Protein AF-A0A542GE52-F1 (afdb_monomer)

pLDDT: mean 72.13, std 15.24, range [39.03, 94.31]

Mean predicted aligned error: 21.31 Å

Radius of gyration: 34.31 Å; Cα contacts (8 Å, |Δi|>4): 27; chains: 1; bounding box: 95×57×82 Å

Sequence (144 aa):
MAAKRRRSASKGGGTLGCAPFFALIVIALIIQYWWVLLIAAGVIALTVALVHTAKAPPRPARVPPPKPQPAMAPPRQVLGGDDLAAHMRAAKQAGRVRDMQEWDYEWIRLAYPGKSVREVNDIANAHFARGRSIGINYGDPSAP

Structure (mmCIF, N/CA/C/O backbone):
data_AF-A0A542GE52-F1
#
_entry.id   AF-A0A542GE52-F1
#
loop_
_atom_site.group_PDB
_atom_site.id
_atom_site.type_symbol
_atom_site.label_atom_id
_atom_site.label_alt_id
_atom_site.label_comp_id
_atom_site.label_asym_id
_atom_site.label_entity_id
_atom_site.label_seq_id
_atom_site.pdbx_PDB_ins_code
_atom_site.Cartn_x
_atom_site.Cartn_y
_atom_site.Cartn_z
_atom_site.occupancy
_atom_site.B_iso_or_equiv
_atom_site.auth_seq_id
_atom_site.auth_comp_id
_atom_site.auth_asym_id
_atom_site.auth_atom_id
_atom_site.pdbx_PDB_model_num
ATOM 1 N N . MET A 1 1 ? -62.718 35.951 47.655 1.00 39.22 1 MET A N 1
ATOM 2 C CA . MET A 1 1 ? -62.176 34.971 46.685 1.00 39.22 1 MET A CA 1
ATOM 3 C C . MET A 1 1 ? -60.845 35.477 46.141 1.00 39.22 1 MET A C 1
ATOM 5 O O . MET A 1 1 ? -60.661 36.683 46.101 1.00 39.22 1 MET A O 1
ATOM 9 N N . ALA A 1 2 ? -59.981 34.545 45.722 1.00 49.16 2 ALA A N 1
ATOM 10 C CA . ALA A 1 2 ? -58.685 34.721 45.048 1.00 49.16 2 ALA A CA 1
ATOM 11 C C . ALA A 1 2 ? -57.467 35.089 45.924 1.00 49.16 2 ALA A C 1
ATOM 13 O O . ALA A 1 2 ? -57.024 36.229 46.008 1.00 49.16 2 ALA A O 1
ATOM 14 N N . ALA A 1 3 ? -56.863 34.047 46.502 1.00 47.91 3 ALA A N 1
ATOM 15 C CA . ALA A 1 3 ? -55.454 34.025 46.878 1.00 47.91 3 ALA A CA 1
ATOM 16 C C . ALA A 1 3 ? -54.599 33.596 45.670 1.00 47.91 3 ALA A C 1
ATOM 18 O O . ALA A 1 3 ? -54.941 32.599 45.039 1.00 47.91 3 ALA A O 1
ATOM 19 N N . LYS A 1 4 ? -53.484 34.289 45.384 1.00 45.59 4 LYS A N 1
ATOM 20 C CA . LYS A 1 4 ? -52.240 33.774 44.745 1.00 45.59 4 LYS A CA 1
ATOM 21 C C . LYS A 1 4 ? -51.375 34.953 44.282 1.00 45.59 4 LYS A C 1
ATOM 23 O O . LYS A 1 4 ? -51.893 35.889 43.705 1.00 45.59 4 LYS A O 1
ATOM 28 N N . ARG A 1 5 ? -50.049 34.961 44.383 1.00 47.59 5 ARG A N 1
ATOM 29 C CA . ARG A 1 5 ? -49.053 34.149 45.096 1.00 47.59 5 ARG A CA 1
ATOM 30 C C . ARG A 1 5 ?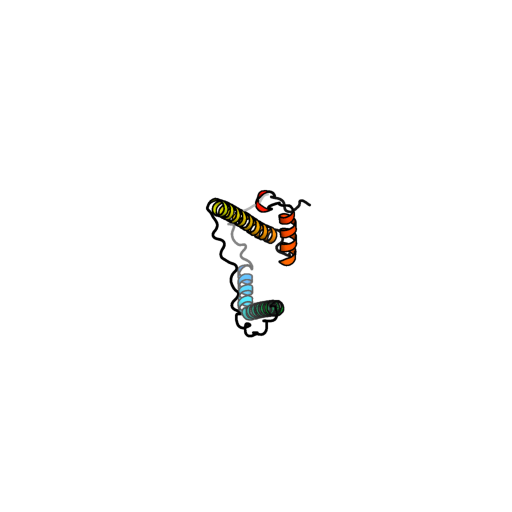 -47.775 34.997 45.054 1.00 47.59 5 ARG A C 1
ATOM 32 O O . ARG A 1 5 ? -47.473 35.596 44.026 1.00 47.59 5 ARG A O 1
ATOM 39 N N . ARG A 1 6 ? -47.025 35.044 46.153 1.00 49.00 6 ARG A N 1
ATOM 40 C CA . ARG A 1 6 ? -45.694 35.666 46.201 1.00 49.00 6 ARG A CA 1
ATOM 41 C C . ARG A 1 6 ? -44.691 34.895 45.327 1.00 49.00 6 ARG A C 1
ATOM 43 O O . ARG A 1 6 ? -44.765 33.673 45.259 1.00 49.00 6 ARG A O 1
ATOM 50 N N . ARG A 1 7 ? -43.762 35.674 44.752 1.00 49.34 7 ARG A N 1
ATOM 51 C CA . ARG A 1 7 ? -42.317 35.451 44.512 1.00 49.34 7 ARG A CA 1
ATOM 52 C C . ARG A 1 7 ? -41.840 34.007 44.300 1.00 49.34 7 ARG A C 1
ATOM 54 O O . ARG A 1 7 ? -41.956 33.194 45.203 1.00 49.34 7 ARG A O 1
ATOM 61 N N . SER A 1 8 ? -41.060 33.794 43.244 1.00 39.03 8 SER A N 1
ATOM 62 C CA . SER A 1 8 ? -39.588 33.781 43.351 1.00 39.03 8 SER A CA 1
ATOM 63 C C . SER A 1 8 ? -38.969 33.365 42.021 1.00 39.03 8 SER A C 1
ATOM 65 O O . SER A 1 8 ? -39.394 32.383 41.419 1.00 39.03 8 SER A O 1
ATOM 67 N N . ALA A 1 9 ? -37.943 34.098 41.600 1.00 52.22 9 ALA A N 1
ATOM 68 C CA . ALA A 1 9 ? -37.060 33.722 40.511 1.00 52.22 9 ALA A CA 1
ATOM 69 C C . ALA A 1 9 ? -36.472 32.320 40.742 1.00 52.22 9 ALA A C 1
ATOM 71 O O . ALA A 1 9 ? -35.794 32.097 41.743 1.00 52.22 9 ALA A O 1
ATOM 72 N N . SER A 1 10 ? -36.683 31.399 39.804 1.00 43.38 10 SER A N 1
ATOM 73 C CA . SER A 1 10 ? -35.835 30.218 39.661 1.00 43.38 10 SER A CA 1
ATOM 74 C C . SER A 1 10 ? -34.820 30.509 38.563 1.00 43.38 10 SER A C 1
ATOM 76 O O . SER A 1 10 ? -35.096 30.393 37.370 1.00 43.38 10 SER A O 1
ATOM 78 N N . LYS A 1 11 ? -33.647 30.952 39.011 1.00 42.78 11 LYS A N 1
ATOM 79 C CA . LYS A 1 11 ? -32.395 30.955 38.261 1.00 42.78 11 LYS A CA 1
ATOM 80 C C . LYS A 1 11 ? -32.203 29.554 37.670 1.00 42.78 11 LYS A C 1
ATOM 82 O O . LYS A 1 11 ? -32.203 28.577 38.415 1.00 42.78 11 LYS A O 1
ATOM 87 N N . GLY A 1 12 ? -32.065 29.465 36.350 1.00 47.25 12 GLY A N 1
ATOM 88 C CA . GLY A 1 12 ? -31.586 28.254 35.696 1.00 47.25 12 GLY A CA 1
ATOM 89 C C . GLY A 1 12 ? -30.208 27.893 36.247 1.00 47.25 12 GLY A C 1
ATOM 90 O O . GLY A 1 12 ? -29.312 28.735 36.296 1.00 47.25 12 GLY A O 1
ATOM 91 N N . GLY A 1 13 ? -30.066 26.659 36.710 1.00 50.16 13 GLY A N 1
ATOM 92 C CA . GLY A 1 13 ? -28.816 26.138 37.240 1.00 50.16 13 GLY A CA 1
ATOM 93 C C . GLY A 1 13 ? -29.056 24.867 38.038 1.00 50.16 13 GLY A C 1
ATOM 94 O O . GLY A 1 13 ? -29.633 24.922 39.118 1.00 50.16 13 GLY A O 1
ATOM 95 N N . GLY A 1 14 ? -28.581 23.737 37.509 1.00 43.72 14 GLY A N 1
ATOM 96 C CA . GLY A 1 14 ? -28.355 22.539 38.315 1.00 43.72 14 GLY A CA 1
ATOM 97 C C . GLY A 1 14 ? -29.027 21.258 37.834 1.00 43.72 14 GLY A C 1
ATOM 98 O O . GLY A 1 14 ? -29.738 20.627 38.604 1.00 43.72 14 GLY A O 1
ATOM 99 N N . THR A 1 15 ? -28.709 20.777 36.630 1.00 49.19 15 THR A N 1
ATOM 100 C CA . THR A 1 15 ? -28.628 19.321 36.403 1.00 49.19 15 THR A CA 1
ATOM 101 C C . THR A 1 15 ? -27.248 18.838 36.871 1.00 49.19 15 THR A C 1
ATOM 103 O O . THR A 1 15 ? -26.407 18.424 36.080 1.00 49.19 15 THR A O 1
ATOM 106 N N . LEU A 1 16 ? -26.975 18.979 38.170 1.00 52.03 16 LEU A N 1
ATOM 107 C CA . LEU A 1 16 ? -25.781 18.464 38.846 1.00 52.03 16 LEU A CA 1
ATOM 108 C C . LEU A 1 16 ? -26.211 17.233 39.644 1.00 52.03 16 LEU A C 1
ATOM 110 O O . LEU A 1 16 ? -26.439 17.287 40.846 1.00 52.03 16 LEU A O 1
ATOM 114 N N . GLY A 1 17 ? -26.385 16.121 38.939 1.00 57.38 17 GLY A N 1
ATOM 115 C CA . GLY A 1 17 ? -26.712 14.836 39.541 1.00 57.38 17 GLY A CA 1
ATOM 116 C C . GLY A 1 17 ? -26.095 13.718 38.716 1.00 57.38 17 GLY A C 1
ATOM 117 O O . GLY A 1 17 ? -26.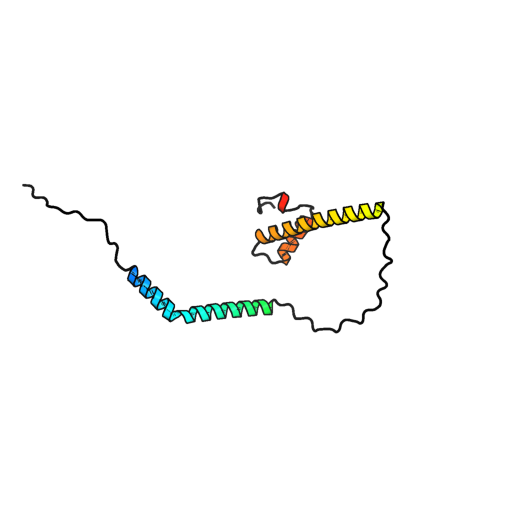476 13.511 37.573 1.00 57.38 17 GLY A O 1
ATOM 118 N N . CYS A 1 18 ? -25.135 13.011 39.303 1.00 57.75 18 CYS A N 1
ATOM 119 C CA . CYS A 1 18 ? -24.483 11.787 38.814 1.00 57.75 18 CYS A CA 1
ATOM 120 C C . CYS A 1 18 ? -23.353 11.889 37.771 1.00 57.75 18 CYS A C 1
ATOM 122 O O . CYS A 1 18 ? -22.454 11.057 37.836 1.00 57.75 18 CYS A O 1
ATOM 124 N N . ALA A 1 19 ? -23.292 12.889 36.886 1.00 60.81 19 ALA A N 1
ATOM 125 C CA . ALA A 1 19 ? -22.181 13.008 35.920 1.00 60.81 19 ALA A CA 1
ATOM 126 C C . ALA A 1 19 ? -20.755 12.974 36.540 1.00 60.81 19 ALA A C 1
ATOM 128 O O . ALA A 1 19 ? -19.919 12.213 36.046 1.00 60.81 19 ALA A O 1
ATOM 129 N N . PRO A 1 20 ? -20.450 13.704 37.638 1.00 73.50 20 PRO A N 1
ATOM 130 C CA . PRO A 1 20 ? -19.115 13.643 38.242 1.00 73.50 20 PRO A CA 1
ATOM 131 C C . PRO A 1 20 ? -18.824 12.295 38.921 1.00 73.50 20 PRO A C 1
ATOM 133 O O . PRO A 1 20 ? -17.686 11.841 38.914 1.00 73.50 20 PRO A O 1
ATOM 136 N N . PHE A 1 21 ? -19.841 11.612 39.453 1.00 74.19 21 PHE A N 1
ATOM 137 C CA . PHE A 1 21 ? -19.668 10.296 40.073 1.00 74.19 21 PHE A CA 1
ATOM 138 C C . PHE A 1 21 ? -19.395 9.206 39.034 1.00 74.19 21 PHE A C 1
ATOM 140 O O . PHE A 1 21 ? -18.508 8.383 39.240 1.00 74.19 21 PHE A O 1
ATOM 147 N N . PHE A 1 22 ? -20.080 9.235 37.888 1.00 78.62 22 PHE A N 1
ATOM 148 C CA . PHE A 1 22 ? -19.778 8.327 36.780 1.00 78.62 22 PHE A CA 1
ATOM 149 C C . PHE A 1 22 ? -18.367 8.541 36.236 1.00 78.62 22 PHE A C 1
ATOM 151 O O . PHE A 1 22 ? -17.667 7.566 35.984 1.00 78.62 22 PHE A O 1
ATOM 158 N N . ALA A 1 23 ? -17.916 9.794 36.124 1.00 80.06 23 ALA A N 1
ATOM 159 C CA . ALA A 1 23 ? -16.544 10.085 35.725 1.00 80.06 23 ALA A CA 1
ATOM 160 C C . ALA A 1 23 ? -15.526 9.473 36.704 1.00 80.06 23 ALA A C 1
ATOM 162 O O . ALA A 1 23 ? -14.580 8.824 36.268 1.00 80.06 23 ALA A O 1
ATOM 163 N N . LEU A 1 24 ? -15.748 9.596 38.018 1.00 83.69 24 LEU A N 1
ATOM 164 C CA . LEU A 1 24 ? -14.876 8.983 39.028 1.00 83.69 24 LEU A CA 1
ATOM 165 C C . LEU A 1 24 ? -14.890 7.451 38.971 1.00 83.69 24 LEU A C 1
ATOM 167 O O . LEU A 1 24 ? -13.834 6.834 39.085 1.00 83.69 24 LEU A O 1
ATOM 171 N N . ILE A 1 25 ? -16.054 6.836 38.745 1.00 84.56 25 ILE A N 1
ATOM 172 C CA . ILE A 1 25 ? -16.176 5.381 38.572 1.00 84.56 25 ILE A CA 1
ATOM 173 C C . ILE A 1 25 ? -15.397 4.926 37.335 1.00 84.56 25 ILE A C 1
ATOM 175 O O . ILE A 1 25 ? -14.628 3.974 37.415 1.00 84.56 25 ILE A O 1
ATOM 179 N N . VAL A 1 26 ? -15.539 5.620 36.205 1.00 83.88 26 VAL A N 1
ATOM 180 C CA . VAL A 1 26 ? -14.805 5.304 34.971 1.00 83.88 26 VAL A CA 1
ATOM 181 C C . VAL A 1 26 ? -13.297 5.455 35.175 1.00 83.88 26 VAL A C 1
ATOM 183 O O . VAL A 1 26 ? -12.545 4.571 34.779 1.00 83.88 26 VAL A O 1
ATOM 186 N N . ILE A 1 27 ? -12.843 6.516 35.845 1.00 85.62 27 ILE A N 1
ATOM 187 C CA . ILE A 1 27 ? -11.420 6.720 36.156 1.00 85.62 27 ILE A CA 1
ATOM 188 C C . ILE A 1 27 ? -10.894 5.603 37.067 1.00 85.62 27 ILE A C 1
ATOM 190 O O . ILE A 1 27 ? -9.833 5.044 36.795 1.00 85.62 27 ILE A O 1
ATOM 194 N N . ALA A 1 28 ? -11.643 5.229 38.108 1.00 83.44 28 ALA A N 1
ATOM 195 C CA . ALA A 1 28 ? -11.275 4.132 38.999 1.00 83.44 28 ALA A CA 1
ATOM 196 C C . ALA A 1 28 ? -11.199 2.791 38.252 1.00 83.44 28 ALA A C 1
ATOM 198 O O . ALA A 1 28 ? -10.252 2.034 38.447 1.00 83.44 28 ALA A O 1
ATOM 199 N N . LEU A 1 29 ? -12.144 2.521 37.345 1.00 84.88 29 LEU A N 1
ATOM 200 C CA . LEU A 1 29 ? -12.112 1.342 36.479 1.00 84.88 29 LEU A CA 1
ATOM 201 C C . LEU A 1 29 ? -10.893 1.361 35.552 1.00 84.88 29 LEU A C 1
ATOM 203 O O . LEU A 1 29 ? -10.230 0.342 35.411 1.00 84.88 29 LEU A O 1
ATOM 207 N N . ILE A 1 30 ? -10.546 2.503 34.959 1.00 85.25 30 ILE A N 1
ATOM 208 C CA . ILE A 1 30 ? -9.356 2.614 34.104 1.00 85.25 30 ILE A CA 1
ATOM 209 C C . ILE A 1 30 ? -8.088 2.321 34.910 1.00 85.25 30 ILE A C 1
ATOM 211 O O . ILE A 1 30 ? -7.259 1.541 34.456 1.00 85.25 30 ILE A O 1
ATOM 215 N N . ILE A 1 31 ? -7.953 2.870 36.120 1.00 85.19 31 ILE A N 1
ATOM 216 C CA . ILE A 1 31 ? -6.802 2.596 36.996 1.00 85.19 31 ILE A CA 1
ATOM 217 C C . ILE A 1 31 ? -6.776 1.128 37.437 1.00 85.19 31 ILE A C 1
ATOM 219 O O . ILE A 1 31 ? -5.703 0.546 37.536 1.00 85.19 31 ILE A O 1
ATOM 223 N N . GLN A 1 32 ? -7.929 0.501 37.673 1.00 83.19 32 GLN A N 1
ATOM 224 C CA . GLN A 1 32 ? -8.001 -0.904 38.081 1.00 83.19 32 GLN A CA 1
ATOM 225 C C . GLN A 1 32 ? -7.725 -1.870 36.918 1.00 83.19 32 GLN A C 1
ATOM 227 O O . GLN A 1 32 ? -7.127 -2.925 37.119 1.00 83.19 32 GLN A O 1
ATOM 232 N N . TYR A 1 33 ? -8.150 -1.520 35.704 1.00 87.56 33 TYR A N 1
ATOM 233 C CA . TYR A 1 33 ? -8.123 -2.385 34.522 1.00 87.56 33 TYR A CA 1
ATOM 234 C C . TYR A 1 33 ? -7.108 -1.947 33.457 1.00 87.56 33 TYR A C 1
ATOM 236 O O . TYR A 1 33 ? -7.089 -2.507 32.364 1.00 87.56 33 TYR A O 1
ATOM 244 N N . TRP A 1 34 ? -6.211 -1.003 33.753 1.00 88.06 34 TRP A N 1
ATOM 245 C CA . TRP A 1 34 ? -5.159 -0.581 32.816 1.00 88.06 34 TRP A CA 1
ATOM 246 C C . TRP A 1 34 ? -4.288 -1.756 32.343 1.00 88.06 34 TRP A C 1
ATOM 248 O O . TRP A 1 34 ? -3.905 -1.826 31.177 1.00 88.06 34 TRP A O 1
ATOM 258 N N . TRP A 1 35 ? -4.036 -2.728 33.222 1.00 90.50 35 TRP A N 1
ATOM 259 C CA . TRP A 1 35 ? -3.309 -3.952 32.892 1.00 90.50 35 TRP A CA 1
ATOM 260 C C . TRP A 1 35 ? -4.055 -4.807 31.854 1.00 90.50 35 TRP A C 1
ATOM 262 O O . TRP A 1 35 ? -3.412 -5.444 31.024 1.00 90.50 35 TRP A O 1
ATOM 272 N N . VAL A 1 36 ? -5.395 -4.774 31.828 1.00 89.19 36 VAL A N 1
ATOM 273 C CA . VAL A 1 36 ? -6.207 -5.441 30.794 1.00 89.19 36 VAL A CA 1
ATOM 274 C C . VAL A 1 36 ? -5.966 -4.795 29.436 1.00 89.19 36 VAL A C 1
ATOM 276 O O . VAL A 1 36 ? -5.840 -5.509 28.446 1.00 89.19 36 VAL A O 1
ATOM 279 N N . LEU A 1 37 ? -5.831 -3.465 29.379 1.00 86.62 37 LEU A N 1
ATOM 280 C CA . LEU A 1 37 ? -5.471 -2.769 28.140 1.00 86.62 37 LEU A CA 1
ATOM 281 C C . LEU A 1 37 ? -4.077 -3.183 27.654 1.00 86.62 37 LEU A C 1
ATOM 283 O O . LEU A 1 37 ? -3.895 -3.397 26.457 1.00 86.62 37 LEU A O 1
ATOM 287 N N . LEU A 1 38 ? -3.115 -3.361 28.566 1.00 92.06 38 LEU A N 1
ATOM 288 C CA . LEU A 1 38 ? -1.780 -3.854 28.213 1.00 92.06 38 LEU A CA 1
ATOM 289 C C . LEU A 1 38 ? -1.805 -5.294 27.696 1.00 92.06 38 LEU A C 1
ATOM 291 O O . LEU A 1 38 ? -1.154 -5.586 26.696 1.00 92.06 38 LEU A O 1
ATOM 295 N N . ILE A 1 39 ? -2.571 -6.187 28.330 1.00 91.38 39 ILE A N 1
ATOM 296 C CA . ILE A 1 39 ? -2.724 -7.566 27.851 1.00 91.38 39 ILE A CA 1
ATOM 297 C C . ILE A 1 39 ? -3.411 -7.580 26.491 1.00 91.38 39 ILE A C 1
ATOM 299 O O . ILE A 1 39 ? -2.929 -8.250 25.584 1.00 91.38 39 ILE A O 1
ATOM 303 N N . ALA A 1 40 ? -4.495 -6.823 26.317 1.00 91.75 40 ALA A N 1
ATOM 304 C CA . ALA A 1 40 ? -5.192 -6.726 25.041 1.00 91.75 40 ALA A CA 1
ATOM 305 C C . ALA A 1 40 ? -4.249 -6.228 23.936 1.00 91.75 40 ALA A C 1
ATOM 307 O O . ALA A 1 40 ? -4.151 -6.858 22.884 1.00 91.75 40 ALA A O 1
ATOM 308 N N . ALA A 1 41 ? -3.486 -5.162 24.194 1.00 91.75 41 ALA A N 1
ATOM 309 C CA . ALA A 1 41 ? -2.479 -4.657 23.264 1.00 91.75 41 ALA A CA 1
ATOM 310 C C . ALA A 1 41 ? -1.380 -5.695 22.974 1.00 91.75 41 ALA A C 1
ATOM 312 O O . ALA A 1 41 ? -0.996 -5.875 21.819 1.00 91.75 41 ALA A O 1
ATOM 313 N N . GLY A 1 42 ? -0.911 -6.420 23.993 1.00 93.31 42 GLY A N 1
ATOM 314 C CA . GLY A 1 42 ? 0.079 -7.489 23.853 1.00 93.31 42 GLY A CA 1
ATOM 315 C C . GLY A 1 42 ? -0.422 -8.660 23.008 1.00 93.31 42 GLY A C 1
ATOM 316 O O . GLY A 1 42 ? 0.286 -9.118 22.114 1.00 93.31 42 GLY A O 1
ATOM 317 N N . VAL A 1 43 ? -1.660 -9.108 23.226 1.00 94.31 43 VAL A N 1
ATOM 318 C CA . VAL A 1 43 ? -2.301 -10.165 22.429 1.00 94.31 43 VAL A CA 1
ATOM 319 C C . VAL A 1 43 ? -2.480 -9.713 20.982 1.00 94.31 43 VAL A C 1
ATOM 321 O O . VAL A 1 43 ? -2.184 -10.482 20.067 1.00 94.31 43 VAL A O 1
ATOM 324 N N . ILE A 1 44 ? -2.898 -8.464 20.753 1.00 92.56 44 ILE A N 1
ATOM 325 C CA . ILE A 1 44 ? -3.004 -7.894 19.403 1.00 92.56 44 ILE A CA 1
ATOM 326 C C . ILE A 1 44 ? -1.629 -7.882 18.728 1.00 92.56 44 ILE A C 1
ATOM 328 O O . ILE A 1 44 ? -1.494 -8.397 17.620 1.00 92.56 44 ILE A O 1
ATOM 332 N N . ALA A 1 45 ? -0.595 -7.365 19.398 1.00 91.56 45 ALA A N 1
ATOM 333 C CA . ALA A 1 45 ? 0.765 -7.322 18.864 1.00 91.56 45 ALA A CA 1
ATOM 334 C C . ALA A 1 45 ? 1.310 -8.724 18.553 1.00 91.56 45 ALA A C 1
ATOM 336 O O . ALA A 1 45 ? 1.879 -8.939 17.484 1.00 91.56 45 ALA A O 1
ATOM 337 N N . LEU A 1 46 ? 1.084 -9.695 19.444 1.00 93.25 46 LEU A N 1
ATOM 338 C CA . LEU A 1 46 ? 1.470 -11.091 19.244 1.00 93.25 46 LEU A CA 1
ATOM 339 C C . LEU A 1 46 ? 0.751 -11.703 18.038 1.00 93.25 46 LEU A C 1
ATOM 341 O O . LEU A 1 46 ? 1.381 -12.364 17.217 1.00 93.25 46 LEU A O 1
ATOM 345 N N . THR A 1 47 ? -0.551 -11.452 17.903 1.00 89.62 47 THR A N 1
ATOM 346 C CA . THR A 1 47 ? -1.357 -11.950 16.782 1.00 89.62 47 THR A CA 1
ATOM 347 C C . THR A 1 47 ? -0.876 -11.353 15.462 1.00 89.62 47 THR A C 1
ATOM 349 O O . THR A 1 47 ? -0.685 -12.080 14.490 1.00 89.62 47 THR A O 1
ATOM 352 N N . VAL A 1 48 ? -0.609 -10.045 15.428 1.00 87.62 48 VAL A N 1
ATOM 353 C CA . VAL A 1 48 ? -0.049 -9.365 14.252 1.00 87.62 48 VAL A CA 1
ATOM 354 C C . VAL A 1 48 ? 1.323 -9.934 13.904 1.00 87.62 48 VAL A C 1
ATOM 356 O O . VAL A 1 48 ? 1.561 -10.250 12.741 1.00 87.62 48 VAL A O 1
ATOM 359 N N . ALA A 1 49 ? 2.204 -10.126 14.889 1.00 85.38 49 ALA A N 1
ATOM 360 C CA . ALA A 1 49 ? 3.516 -10.725 14.674 1.00 85.38 49 ALA A CA 1
ATOM 361 C C . ALA A 1 49 ? 3.399 -12.148 14.113 1.00 85.38 49 ALA A C 1
ATOM 363 O O . ALA A 1 49 ? 4.084 -12.468 13.148 1.00 85.38 49 ALA A O 1
ATOM 364 N N . LEU A 1 50 ? 2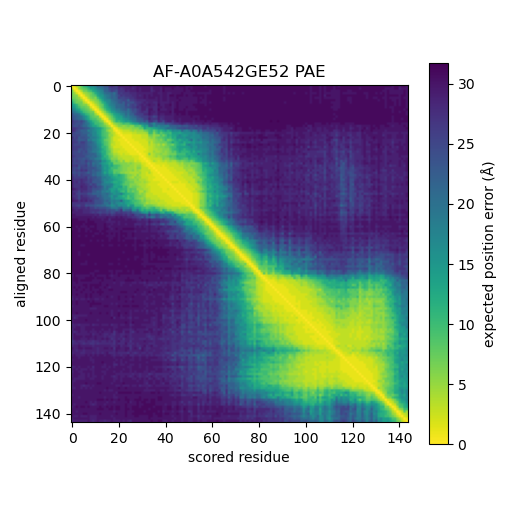.497 -12.972 14.653 1.00 86.75 50 LEU A N 1
ATOM 365 C CA . LEU A 1 50 ? 2.256 -14.338 14.185 1.00 86.75 50 LEU A CA 1
ATOM 366 C C . LEU A 1 50 ? 1.714 -14.367 12.749 1.00 86.75 50 LEU A C 1
ATOM 368 O O . LEU A 1 50 ? 2.161 -15.158 11.925 1.00 86.75 50 LEU A O 1
ATOM 372 N N . VAL A 1 51 ? 0.772 -13.483 12.416 1.00 82.00 51 VAL A N 1
ATOM 373 C CA . VAL A 1 51 ? 0.254 -13.353 11.047 1.00 82.00 51 VAL A CA 1
ATOM 374 C C . VAL A 1 51 ? 1.354 -12.873 10.102 1.00 82.00 51 VAL A C 1
ATOM 376 O O . VAL A 1 51 ? 1.451 -13.356 8.975 1.00 82.00 51 VAL A O 1
ATOM 379 N N . HIS A 1 52 ? 2.204 -11.949 10.547 1.00 71.38 52 HIS A N 1
ATOM 380 C CA . HIS A 1 52 ? 3.293 -11.416 9.738 1.00 71.38 52 HIS A CA 1
ATOM 381 C C . HIS A 1 52 ? 4.429 -12.430 9.540 1.00 71.38 52 HIS A C 1
ATOM 383 O O . HIS A 1 52 ? 5.043 -12.443 8.474 1.00 71.38 52 HIS A O 1
ATOM 389 N N . THR A 1 53 ? 4.703 -13.297 10.518 1.00 68.75 53 THR A N 1
ATOM 390 C CA . THR A 1 53 ? 5.666 -14.400 10.376 1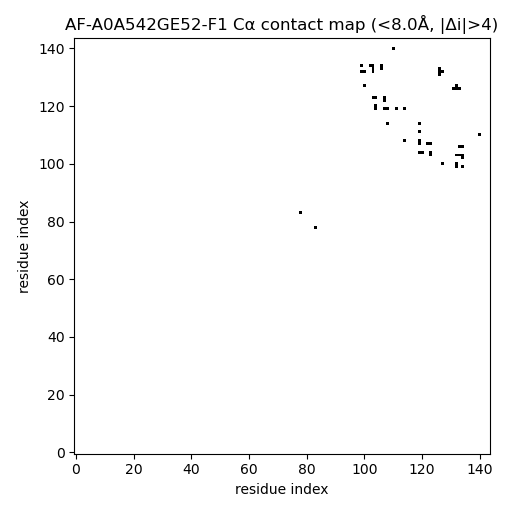.00 68.75 53 THR A CA 1
ATOM 391 C C . THR A 1 53 ? 5.092 -15.545 9.552 1.00 68.75 53 THR A C 1
ATOM 393 O O . THR A 1 53 ? 5.807 -16.091 8.721 1.00 68.75 53 THR A O 1
ATOM 396 N N . ALA A 1 54 ? 3.803 -15.860 9.691 1.00 67.81 54 ALA A N 1
ATOM 397 C CA . ALA A 1 54 ? 3.130 -16.863 8.865 1.00 67.81 54 ALA A CA 1
ATOM 398 C C . ALA A 1 54 ? 2.994 -16.427 7.395 1.00 67.81 54 ALA A C 1
ATOM 400 O O . ALA A 1 54 ? 3.049 -17.261 6.495 1.00 67.81 54 ALA A O 1
ATOM 401 N N . LYS A 1 55 ? 2.840 -15.121 7.133 1.00 56.44 55 LYS A N 1
ATOM 402 C CA . LYS A 1 55 ? 2.858 -14.543 5.777 1.00 56.44 55 LYS A CA 1
ATOM 403 C C . LYS A 1 55 ? 4.264 -14.236 5.260 1.00 56.44 55 LYS A C 1
ATOM 405 O O . LYS A 1 55 ? 4.397 -13.872 4.092 1.00 56.44 55 LYS A O 1
ATOM 410 N N . ALA A 1 56 ? 5.301 -14.355 6.091 1.00 48.59 56 ALA A N 1
ATOM 411 C CA . ALA A 1 56 ? 6.665 -14.197 5.619 1.00 48.59 56 ALA A CA 1
ATOM 412 C C . ALA A 1 56 ? 7.013 -15.425 4.758 1.00 48.59 56 ALA A C 1
ATOM 414 O O . ALA A 1 56 ? 6.965 -16.548 5.265 1.00 48.59 56 ALA A O 1
ATOM 415 N N . PRO A 1 57 ? 7.347 -15.254 3.464 1.00 55.62 57 PRO A N 1
ATOM 416 C CA . PRO A 1 57 ? 7.805 -16.370 2.651 1.00 55.62 57 PRO A CA 1
ATOM 417 C C . PRO A 1 57 ? 9.022 -17.012 3.334 1.00 55.62 57 PRO A C 1
ATOM 419 O O . PRO A 1 57 ? 9.831 -16.284 3.926 1.00 55.62 57 PRO A O 1
ATOM 422 N N . PRO A 1 58 ? 9.157 -18.352 3.294 1.00 57.75 58 PRO A N 1
ATOM 423 C CA . PRO A 1 58 ? 10.272 -19.047 3.920 1.00 57.75 58 PRO A CA 1
ATOM 424 C C . PRO A 1 58 ? 11.564 -18.379 3.461 1.00 57.75 58 PRO A C 1
ATOM 426 O O . PRO A 1 58 ? 11.812 -18.282 2.258 1.00 57.75 58 PRO A O 1
ATOM 429 N N . ARG A 1 59 ? 12.351 -17.854 4.414 1.00 59.47 59 ARG A N 1
ATOM 430 C CA . ARG A 1 59 ? 13.662 -17.269 4.111 1.00 59.47 59 ARG A CA 1
ATOM 431 C C . ARG A 1 59 ? 14.409 -18.291 3.254 1.00 59.47 59 ARG A C 1
ATOM 433 O O . ARG A 1 59 ? 14.649 -19.391 3.758 1.00 59.47 59 ARG A O 1
ATOM 440 N N . PRO A 1 60 ? 14.753 -17.979 1.993 1.00 56.69 60 PRO A N 1
ATOM 441 C CA . PRO A 1 60 ? 15.503 -18.919 1.186 1.00 56.69 60 PRO A CA 1
ATOM 442 C C . PRO A 1 60 ? 16.809 -19.205 1.922 1.00 56.69 60 PRO A C 1
ATOM 444 O O . PRO A 1 60 ? 17.500 -18.280 2.364 1.00 56.69 60 PRO A O 1
ATOM 447 N N . ALA A 1 61 ? 17.108 -20.493 2.105 1.00 61.66 61 ALA A N 1
ATOM 448 C CA . ALA A 1 61 ? 18.410 -20.931 2.575 1.00 61.66 61 ALA A CA 1
ATOM 449 C C . ALA A 1 61 ? 19.471 -20.192 1.753 1.00 61.66 61 ALA A C 1
ATOM 451 O O . ALA A 1 61 ? 19.352 -20.081 0.531 1.00 61.66 61 ALA A O 1
ATOM 452 N N . ARG A 1 62 ? 20.462 -19.613 2.432 1.00 56.28 62 ARG A N 1
ATOM 453 C CA . ARG A 1 62 ? 21.503 -18.796 1.809 1.00 56.28 62 ARG A CA 1
ATOM 454 C C . ARG A 1 62 ? 22.391 -19.712 0.965 1.00 56.28 62 ARG A C 1
ATOM 456 O O . ARG A 1 62 ? 23.406 -20.207 1.441 1.00 56.28 62 ARG A O 1
ATOM 463 N N . VAL A 1 63 ? 21.970 -19.982 -0.268 1.00 60.88 63 VAL A N 1
ATOM 464 C CA . VAL A 1 63 ? 22.780 -20.678 -1.266 1.00 60.88 63 VAL A CA 1
ATOM 465 C C . VAL A 1 63 ? 23.979 -19.770 -1.564 1.00 60.88 63 VAL A C 1
ATOM 467 O O . VAL A 1 63 ? 23.770 -18.581 -1.834 1.00 60.88 63 VAL A O 1
ATOM 470 N N . PRO A 1 64 ? 25.228 -20.263 -1.477 1.00 66.06 64 PRO A N 1
ATOM 471 C CA . PRO A 1 64 ? 26.385 -19.498 -1.922 1.00 66.06 64 PRO A CA 1
ATOM 472 C C . PRO A 1 64 ? 26.160 -19.096 -3.384 1.00 66.06 64 PRO A C 1
ATOM 474 O O . PRO A 1 64 ? 25.781 -19.960 -4.180 1.00 66.06 64 PRO A O 1
ATOM 477 N N . PRO A 1 65 ? 26.332 -17.817 -3.759 1.00 68.19 65 PRO A N 1
ATOM 478 C CA . PRO A 1 65 ? 26.104 -17.410 -5.135 1.00 68.19 65 PRO A CA 1
ATOM 479 C C . PRO A 1 65 ? 27.027 -18.220 -6.059 1.00 68.19 65 PRO A C 1
ATOM 481 O O . PRO A 1 65 ? 28.209 -18.389 -5.734 1.00 68.19 65 PRO A O 1
ATOM 484 N N . PRO A 1 66 ? 26.521 -18.741 -7.193 1.00 67.56 66 PRO A N 1
ATOM 485 C CA . PRO A 1 66 ? 27.373 -19.387 -8.177 1.00 67.56 66 PRO A CA 1
ATOM 486 C C . PRO A 1 66 ? 28.459 -18.400 -8.609 1.00 67.56 66 PRO A C 1
ATOM 488 O O . PRO A 1 66 ? 28.198 -17.216 -8.831 1.00 67.56 66 PRO A O 1
ATOM 491 N N . LYS A 1 67 ? 29.697 -18.899 -8.676 1.00 66.06 67 LYS A N 1
ATOM 492 C CA . LYS A 1 67 ? 30.883 -18.139 -9.082 1.00 66.06 67 LYS A CA 1
ATOM 493 C C . LYS A 1 67 ? 30.557 -17.399 -10.391 1.00 66.06 67 LYS A C 1
ATOM 495 O O . LYS A 1 67 ? 30.140 -18.076 -11.334 1.00 66.06 67 LYS A O 1
ATOM 500 N N . PRO A 1 68 ? 30.697 -16.060 -10.467 1.00 65.31 68 PRO A N 1
ATOM 501 C CA . PRO A 1 68 ? 30.348 -15.325 -11.674 1.00 65.31 68 PRO A CA 1
ATOM 502 C C . PRO A 1 68 ? 31.199 -15.857 -12.825 1.00 65.31 68 PRO A C 1
ATOM 504 O O . PRO A 1 68 ? 32.420 -15.698 -12.825 1.00 65.31 68 PRO A O 1
ATOM 507 N N . GLN A 1 69 ? 30.570 -16.534 -13.785 1.00 69.69 69 GLN A N 1
ATOM 508 C CA . GLN A 1 69 ? 31.201 -16.717 -15.084 1.00 69.69 69 GLN A CA 1
ATOM 509 C C . GLN A 1 69 ? 31.381 -15.318 -15.683 1.00 69.69 69 GLN A C 1
ATOM 511 O O . GLN A 1 69 ? 30.500 -14.474 -15.484 1.00 69.69 69 GLN A O 1
ATOM 516 N N . PRO A 1 70 ? 32.487 -15.034 -16.391 1.00 64.50 70 PRO A N 1
ATOM 517 C CA . PRO A 1 70 ? 32.615 -13.794 -17.135 1.00 64.50 70 PRO A CA 1
ATOM 518 C C . PRO A 1 70 ? 31.542 -13.802 -18.227 1.00 64.50 70 PRO A C 1
ATOM 520 O O . PRO A 1 70 ? 31.733 -14.348 -19.310 1.00 64.50 70 PRO A O 1
ATOM 523 N N . ALA A 1 71 ? 30.369 -13.257 -17.916 1.00 66.75 71 ALA A N 1
ATOM 524 C CA . ALA A 1 71 ? 29.357 -12.973 -18.907 1.00 66.75 71 ALA A CA 1
ATOM 525 C C . ALA A 1 71 ? 29.956 -11.884 -19.791 1.00 66.75 71 ALA A C 1
ATOM 527 O O . ALA A 1 71 ? 30.100 -10.734 -19.371 1.00 66.75 71 ALA A O 1
ATOM 528 N N . MET A 1 72 ? 30.383 -12.277 -20.989 1.00 63.69 72 MET A N 1
ATOM 529 C CA . MET A 1 72 ? 30.785 -11.340 -22.021 1.00 63.69 72 MET A CA 1
ATOM 530 C C . MET A 1 72 ? 29.565 -10.467 -22.301 1.00 63.69 72 MET A C 1
ATOM 532 O O . MET A 1 72 ? 28.584 -10.929 -22.884 1.00 63.69 72 MET A O 1
ATOM 536 N N . ALA A 1 73 ? 29.588 -9.238 -21.781 1.00 60.28 73 ALA A N 1
ATOM 537 C CA . ALA A 1 73 ? 28.522 -8.286 -22.020 1.00 60.28 73 ALA A CA 1
ATOM 538 C C . ALA A 1 73 ? 28.368 -8.147 -23.542 1.00 60.28 73 ALA A C 1
ATOM 540 O O . ALA A 1 73 ? 29.387 -7.986 -24.228 1.00 60.28 73 ALA A O 1
ATOM 541 N N . PRO A 1 74 ? 27.142 -8.250 -24.088 1.00 65.06 74 PRO A N 1
ATOM 542 C CA . PRO A 1 74 ? 26.936 -8.046 -25.511 1.00 65.06 74 PRO A CA 1
ATOM 543 C C . PRO A 1 74 ? 27.545 -6.691 -25.904 1.00 65.06 74 PRO A C 1
ATOM 545 O O . PRO A 1 74 ? 27.471 -5.745 -25.108 1.00 65.06 74 PRO A O 1
ATOM 548 N N . PRO A 1 75 ? 28.202 -6.599 -27.075 1.00 62.53 75 PRO A N 1
ATOM 549 C CA . PRO A 1 75 ? 28.933 -5.407 -27.475 1.00 62.53 75 PRO A CA 1
ATOM 550 C C . PRO A 1 75 ? 28.033 -4.184 -27.328 1.00 62.53 75 PRO A C 1
ATOM 552 O O . PRO A 1 75 ? 26.908 -4.153 -27.829 1.00 62.53 75 PRO A O 1
ATOM 555 N N . ARG A 1 76 ? 28.526 -3.200 -26.569 1.00 59.53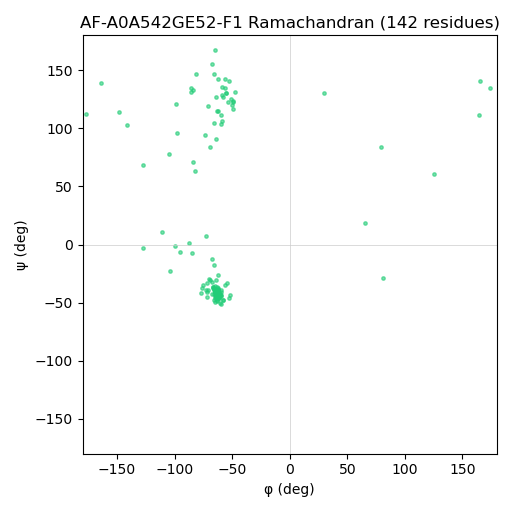 76 ARG A N 1
ATOM 556 C CA . ARG A 1 76 ? 27.815 -1.956 -26.282 1.00 59.53 76 ARG A CA 1
ATOM 557 C C . ARG A 1 76 ? 27.535 -1.285 -27.625 1.00 59.53 76 ARG A C 1
ATOM 559 O O . ARG A 1 76 ? 28.463 -0.808 -28.272 1.00 59.53 76 ARG A O 1
ATOM 566 N N . GLN A 1 77 ? 26.280 -1.313 -28.064 1.00 60.06 77 GLN A N 1
ATOM 567 C CA . GLN A 1 77 ? 25.890 -0.672 -29.313 1.00 60.06 77 GLN A CA 1
ATOM 568 C C . GLN A 1 77 ? 26.143 0.827 -29.156 1.00 60.06 77 GLN A C 1
ATOM 570 O O . GLN A 1 77 ? 25.561 1.482 -28.289 1.00 60.06 77 GLN A O 1
ATOM 575 N N . VAL A 1 78 ? 27.076 1.352 -29.946 1.00 59.47 78 VAL A N 1
ATOM 576 C CA . VAL A 1 78 ? 27.317 2.789 -30.044 1.00 59.47 78 VAL A CA 1
ATOM 577 C C . VAL A 1 78 ? 26.142 3.345 -30.838 1.00 59.47 78 VAL A C 1
ATOM 579 O O . VAL A 1 78 ? 26.129 3.263 -32.062 1.00 59.47 78 VAL A O 1
ATOM 582 N N . LEU A 1 79 ? 25.110 3.813 -30.133 1.00 62.12 79 LEU A N 1
ATOM 583 C CA . LEU A 1 79 ? 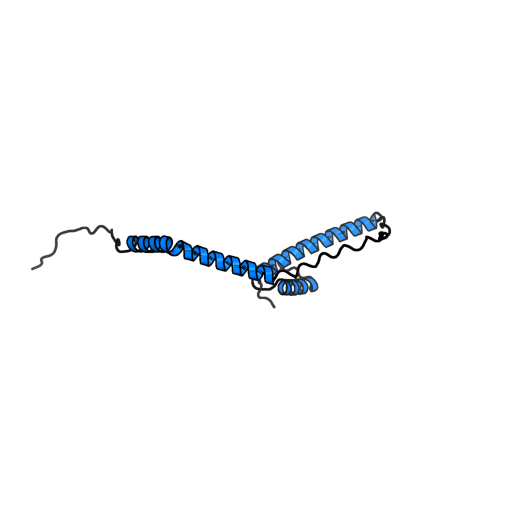23.951 4.443 -30.760 1.00 62.12 79 LEU A CA 1
ATOM 584 C C . LEU A 1 79 ? 24.421 5.702 -31.502 1.00 62.12 79 LEU A C 1
ATOM 586 O O . LEU A 1 79 ? 24.892 6.653 -30.875 1.00 62.12 79 LEU A O 1
ATOM 590 N N . GLY A 1 80 ? 24.302 5.697 -32.832 1.00 70.25 80 GLY A N 1
ATOM 591 C CA . GLY A 1 80 ? 24.480 6.888 -33.662 1.00 70.25 80 GLY A CA 1
ATOM 592 C C . GLY A 1 80 ? 23.399 7.938 -33.372 1.00 70.25 80 GLY A C 1
ATOM 593 O O . GLY A 1 80 ? 22.415 7.650 -32.697 1.00 70.25 80 GLY A O 1
ATOM 594 N N . GLY A 1 81 ? 23.569 9.170 -33.861 1.00 68.50 81 GLY A N 1
ATOM 595 C CA . GLY A 1 81 ? 22.732 10.322 -33.478 1.00 68.50 81 GLY A CA 1
ATOM 596 C C . GLY A 1 81 ? 21.213 10.114 -33.607 1.00 68.50 81 GLY A C 1
ATOM 597 O O . GLY A 1 81 ? 20.473 10.457 -32.682 1.00 68.50 81 GLY A O 1
ATOM 598 N N . ASP A 1 82 ? 20.748 9.500 -34.697 1.00 73.25 82 ASP A N 1
ATOM 599 C CA . ASP A 1 82 ? 19.318 9.229 -34.913 1.00 73.25 82 ASP A CA 1
ATOM 600 C C . ASP A 1 82 ? 18.786 8.108 -34.007 1.00 73.25 82 ASP A C 1
ATOM 602 O O . ASP A 1 82 ? 17.703 8.240 -33.424 1.00 73.25 82 ASP A O 1
ATOM 606 N N . ASP A 1 83 ? 19.582 7.057 -33.796 1.00 77.12 83 ASP A N 1
ATOM 607 C CA . ASP A 1 83 ? 19.256 5.966 -32.873 1.00 77.12 83 ASP A CA 1
ATOM 608 C C . ASP A 1 83 ? 19.246 6.454 -31.421 1.00 77.12 83 ASP A C 1
ATOM 610 O O . ASP A 1 83 ? 18.390 6.054 -30.631 1.00 77.12 83 ASP A O 1
ATOM 614 N N . LEU A 1 84 ? 20.144 7.377 -31.064 1.00 80.38 84 LEU A N 1
ATOM 615 C CA . LEU A 1 84 ? 20.198 8.013 -29.749 1.00 80.38 84 LEU A CA 1
ATOM 616 C C . LEU A 1 84 ? 18.950 8.857 -29.496 1.00 80.38 84 LEU A C 1
ATOM 618 O O . LEU A 1 84 ? 18.346 8.760 -28.427 1.00 80.38 84 LEU A O 1
ATOM 622 N N . ALA A 1 85 ? 18.515 9.645 -30.481 1.00 80.12 85 ALA A N 1
ATOM 623 C CA . ALA A 1 85 ? 17.284 10.419 -30.375 1.00 80.12 85 ALA A CA 1
ATOM 624 C C . ALA A 1 85 ? 16.047 9.509 -30.274 1.00 80.12 85 ALA A C 1
ATOM 626 O O . ALA A 1 85 ? 15.148 9.777 -29.473 1.00 80.12 85 ALA A O 1
ATOM 627 N N . ALA A 1 86 ? 15.990 8.416 -31.042 1.00 82.88 86 ALA A N 1
ATOM 628 C CA . ALA A 1 86 ? 14.931 7.413 -30.934 1.00 82.88 86 ALA A CA 1
ATOM 629 C C . ALA A 1 86 ? 14.925 6.739 -29.553 1.00 82.88 86 ALA A C 1
ATOM 631 O O . ALA A 1 86 ? 13.871 6.637 -28.924 1.00 82.88 86 ALA A O 1
ATOM 632 N N . HIS A 1 87 ? 16.098 6.379 -29.034 1.00 83.50 87 HIS A N 1
ATOM 633 C CA . HIS A 1 87 ? 16.257 5.783 -27.713 1.00 83.50 87 HIS A CA 1
ATOM 634 C C . HIS A 1 87 ? 15.845 6.740 -26.592 1.00 83.50 87 HIS A C 1
ATOM 636 O O . HIS A 1 87 ? 15.114 6.346 -25.687 1.00 83.50 87 HIS A O 1
ATOM 642 N N . MET A 1 88 ? 16.222 8.019 -26.673 1.00 84.50 88 MET A N 1
ATOM 643 C CA . MET A 1 88 ? 15.792 9.031 -25.704 1.00 84.50 88 MET A CA 1
ATOM 644 C C . MET A 1 88 ? 14.277 9.260 -25.739 1.00 84.50 88 MET A C 1
ATOM 646 O O . MET A 1 88 ? 13.650 9.380 -24.685 1.00 84.50 88 MET A O 1
ATOM 650 N N . ARG A 1 89 ? 13.657 9.281 -26.929 1.00 82.75 89 ARG A N 1
ATOM 651 C CA . ARG A 1 89 ? 12.191 9.365 -27.052 1.00 82.75 89 ARG A CA 1
ATOM 652 C C . ARG A 1 89 ? 11.514 8.131 -26.463 1.00 82.75 89 ARG A C 1
ATOM 654 O O . ARG A 1 89 ? 10.557 8.288 -25.709 1.00 82.75 89 ARG A O 1
ATOM 661 N N . ALA A 1 90 ? 12.029 6.936 -26.746 1.00 85.88 90 ALA A N 1
ATOM 662 C CA . ALA A 1 90 ? 11.519 5.686 -26.192 1.00 85.88 90 ALA A CA 1
ATOM 663 C C . ALA A 1 90 ? 11.647 5.649 -24.661 1.00 85.88 90 ALA A C 1
ATOM 665 O O . ALA A 1 90 ? 10.681 5.321 -23.979 1.00 85.88 90 ALA A O 1
ATOM 666 N N . ALA A 1 91 ? 12.786 6.070 -24.107 1.00 85.50 91 ALA A N 1
ATOM 667 C CA . ALA A 1 91 ? 13.001 6.154 -22.665 1.00 85.50 91 ALA A CA 1
ATOM 668 C C . ALA A 1 91 ? 12.055 7.167 -21.999 1.00 85.50 91 ALA A C 1
ATOM 670 O O . ALA A 1 91 ? 11.441 6.863 -20.978 1.00 85.50 91 ALA A O 1
ATOM 671 N N . LYS A 1 92 ? 11.863 8.345 -22.607 1.00 85.06 92 LYS A N 1
ATOM 672 C CA . LYS A 1 92 ? 10.901 9.350 -22.127 1.00 85.06 92 LYS A CA 1
ATOM 673 C C . LYS A 1 92 ? 9.462 8.833 -22.179 1.00 85.06 92 LYS A C 1
ATOM 675 O O . LYS A 1 92 ? 8.675 9.101 -21.274 1.00 85.06 92 LYS A O 1
ATOM 680 N N . GLN A 1 93 ? 9.110 8.101 -23.234 1.00 81.50 93 GLN A N 1
ATOM 681 C CA . GLN A 1 93 ? 7.800 7.471 -23.372 1.00 81.50 93 GLN A CA 1
ATOM 682 C C . GLN A 1 93 ? 7.592 6.395 -22.302 1.00 81.50 93 GLN A C 1
ATOM 684 O O . GLN A 1 93 ? 6.563 6.404 -21.636 1.00 81.50 93 GLN A O 1
ATOM 689 N N . ALA A 1 94 ? 8.584 5.530 -22.086 1.00 83.38 94 ALA A N 1
ATOM 690 C CA . ALA A 1 94 ? 8.547 4.489 -21.065 1.00 83.38 94 ALA A CA 1
ATOM 691 C C . ALA A 1 94 ? 8.443 5.071 -19.647 1.00 83.38 94 ALA A C 1
ATOM 693 O O . ALA A 1 94 ? 7.685 4.549 -18.836 1.00 83.38 94 ALA A O 1
ATOM 694 N N . GLY A 1 95 ? 9.148 6.173 -19.365 1.00 83.50 95 GLY A N 1
ATOM 695 C CA . GLY A 1 95 ? 9.016 6.913 -18.108 1.00 83.50 95 GLY A CA 1
ATOM 696 C C . GLY A 1 95 ? 7.591 7.417 -17.890 1.00 83.50 95 GLY A C 1
ATOM 697 O O . GLY A 1 95 ? 6.976 7.083 -16.888 1.00 83.50 95 GLY A O 1
ATOM 698 N N . ARG A 1 96 ? 7.011 8.107 -18.884 1.00 80.81 96 ARG A N 1
ATOM 699 C CA . ARG A 1 96 ? 5.621 8.588 -18.790 1.00 80.81 96 ARG A CA 1
ATOM 700 C C . ARG A 1 96 ? 4.603 7.471 -18.587 1.00 80.81 96 ARG A C 1
ATOM 702 O O . ARG A 1 96 ? 3.667 7.645 -17.818 1.00 80.81 96 ARG A O 1
ATOM 709 N N . VAL A 1 97 ? 4.767 6.344 -19.279 1.00 80.94 97 VAL A N 1
ATOM 710 C CA . VAL A 1 97 ? 3.880 5.186 -19.104 1.00 80.94 97 VAL A CA 1
ATOM 711 C C . VAL A 1 97 ? 4.018 4.617 -17.694 1.00 80.94 97 VAL A C 1
ATOM 713 O O . VAL A 1 97 ? 3.007 4.300 -17.079 1.00 80.94 97 VAL A O 1
ATOM 716 N N . ARG A 1 98 ? 5.239 4.536 -17.155 1.00 82.00 98 ARG A N 1
ATOM 717 C CA . ARG A 1 98 ? 5.475 4.054 -15.791 1.00 82.00 98 ARG A CA 1
ATOM 718 C C . ARG A 1 98 ? 4.828 4.954 -14.743 1.00 82.00 98 ARG A C 1
ATOM 720 O O . ARG A 1 98 ? 4.120 4.440 -13.889 1.00 82.00 98 ARG A O 1
ATOM 727 N N . ASP A 1 99 ? 5.014 6.267 -14.851 1.00 83.06 99 ASP A N 1
ATOM 728 C CA . ASP A 1 99 ? 4.432 7.229 -13.907 1.00 83.06 99 ASP A CA 1
ATOM 729 C C . ASP A 1 99 ? 2.898 7.130 -13.891 1.00 83.06 99 ASP A C 1
ATOM 731 O O . ASP A 1 99 ? 2.269 7.168 -12.837 1.00 83.06 99 ASP A O 1
ATOM 735 N N . MET A 1 100 ? 2.291 6.939 -15.066 1.00 75.69 100 MET A N 1
ATOM 736 C CA . MET A 1 100 ? 0.849 6.748 -15.226 1.00 75.69 100 MET A CA 1
ATOM 737 C C . MET A 1 100 ? 0.369 5.423 -14.619 1.00 75.69 100 MET A C 1
ATOM 739 O O . MET A 1 100 ? -0.648 5.393 -13.933 1.00 75.69 100 MET A O 1
ATOM 743 N N . GLN A 1 101 ? 1.122 4.337 -14.824 1.00 82.00 101 GLN A N 1
ATOM 744 C CA . GLN A 1 101 ? 0.827 3.030 -14.233 1.00 82.00 101 GLN A CA 1
ATOM 745 C C . GLN A 1 101 ? 0.926 3.054 -12.707 1.00 82.00 101 GLN A C 1
ATOM 747 O O . GLN A 1 101 ? 0.068 2.493 -12.034 1.00 82.00 101 GLN A O 1
ATOM 752 N N . GLU A 1 102 ? 1.950 3.705 -12.158 1.00 84.81 102 GLU A N 1
ATOM 753 C CA . GLU A 1 102 ? 2.151 3.846 -10.713 1.00 84.81 102 GLU A CA 1
ATOM 754 C C . GLU A 1 102 ? 0.971 4.584 -10.068 1.00 84.81 102 GLU A C 1
ATOM 756 O O . GLU A 1 102 ? 0.427 4.146 -9.054 1.00 84.81 102 GLU A O 1
ATOM 761 N N . TRP A 1 103 ? 0.505 5.650 -10.721 1.00 81.25 103 TRP A N 1
ATOM 762 C CA . TRP A 1 103 ? -0.661 6.406 -10.277 1.00 81.25 103 TRP A CA 1
ATOM 763 C C . TRP A 1 103 ? -1.959 5.584 -10.327 1.00 81.25 103 TRP A C 1
ATOM 765 O O . TRP A 1 103 ? -2.770 5.640 -9.402 1.00 81.25 103 TRP A O 1
ATOM 775 N N . ASP A 1 104 ? -2.138 4.776 -11.373 1.00 80.06 104 ASP A N 1
ATOM 776 C CA . ASP A 1 104 ? -3.287 3.876 -11.515 1.00 80.06 104 ASP A CA 1
ATOM 777 C C . ASP A 1 104 ? -3.285 2.758 -10.464 1.00 80.06 104 ASP A C 1
ATOM 779 O O . ASP A 1 104 ? -4.339 2.408 -9.932 1.00 80.06 104 ASP A O 1
ATOM 783 N N . TYR A 1 105 ? -2.111 2.231 -10.108 1.00 81.81 105 TYR A N 1
ATOM 784 C CA . TYR A 1 105 ? -1.966 1.250 -9.032 1.00 81.81 105 TYR A CA 1
ATOM 785 C C . TYR A 1 105 ? -2.404 1.805 -7.678 1.00 81.81 105 TYR A C 1
ATOM 787 O O . TYR A 1 105 ? -3.155 1.143 -6.956 1.00 81.81 105 TYR A O 1
ATOM 795 N N . GLU A 1 106 ? -1.964 3.017 -7.343 1.00 84.88 106 GLU A N 1
ATOM 796 C CA . GLU A 1 106 ? -2.371 3.695 -6.110 1.00 84.88 106 GLU A CA 1
ATOM 797 C C . GLU A 1 106 ? -3.881 3.962 -6.097 1.00 84.88 106 GLU A C 1
ATOM 799 O O . GLU A 1 106 ? -4.548 3.718 -5.089 1.00 84.88 106 GLU A O 1
ATOM 804 N N . TRP A 1 107 ? -4.461 4.344 -7.236 1.00 83.81 107 TRP A N 1
ATOM 805 C CA . TRP A 1 107 ? -5.909 4.514 -7.351 1.00 83.81 107 TRP A CA 1
ATOM 806 C C . TRP A 1 107 ? -6.701 3.230 -7.129 1.00 83.81 107 TRP A C 1
ATOM 808 O O . TRP A 1 107 ? -7.651 3.226 -6.346 1.00 83.81 107 TRP A O 1
ATOM 818 N N . ILE A 1 108 ? -6.319 2.126 -7.775 1.00 84.38 108 ILE A N 1
ATOM 819 C CA . ILE A 1 108 ? -7.004 0.834 -7.600 1.00 84.38 108 ILE A CA 1
ATOM 820 C C . ILE A 1 108 ? -6.880 0.371 -6.145 1.00 84.38 108 ILE A C 1
ATOM 822 O O . ILE A 1 108 ? -7.833 -0.161 -5.575 1.00 84.38 108 ILE A O 1
ATOM 826 N N . ARG A 1 109 ? -5.724 0.600 -5.516 1.00 83.50 109 ARG A N 1
ATOM 827 C CA . ARG A 1 109 ? -5.492 0.250 -4.113 1.00 83.50 109 ARG A CA 1
ATOM 828 C C . ARG A 1 109 ? -6.381 1.051 -3.159 1.00 83.50 109 ARG A C 1
ATOM 830 O O . ARG A 1 109 ? -6.882 0.480 -2.193 1.00 83.50 109 ARG A O 1
ATOM 837 N N . LEU A 1 110 ? -6.609 2.335 -3.441 1.00 84.19 110 LEU A N 1
ATOM 838 C CA . LEU A 1 110 ? -7.539 3.185 -2.690 1.00 84.19 110 LEU A CA 1
ATOM 839 C C . LEU A 1 110 ? -9.008 2.808 -2.932 1.00 84.19 110 LEU A C 1
ATOM 841 O O . LEU A 1 110 ? -9.797 2.808 -1.990 1.00 84.19 110 LEU A O 1
ATOM 845 N N . ALA A 1 111 ? -9.375 2.459 -4.167 1.00 83.12 111 ALA A N 1
ATOM 846 C CA . ALA A 1 111 ? -10.737 2.061 -4.525 1.00 83.12 111 ALA A CA 1
ATOM 847 C C . ALA A 1 111 ? -11.128 0.688 -3.950 1.00 83.12 111 ALA A C 1
ATOM 849 O O . ALA A 1 111 ? -12.296 0.448 -3.644 1.00 83.12 111 ALA A O 1
ATOM 850 N N . TYR A 1 112 ? -10.155 -0.212 -3.770 1.00 82.69 112 TYR A N 1
ATOM 851 C CA . TYR A 1 112 ? -10.376 -1.572 -3.280 1.00 82.69 112 TYR A CA 1
ATOM 852 C C . TYR A 1 112 ? -9.477 -1.920 -2.079 1.00 82.69 112 TYR A C 1
ATOM 854 O O . TYR A 1 112 ? -8.636 -2.817 -2.176 1.00 82.69 112 TYR A O 1
ATOM 862 N N . PRO A 1 113 ? -9.686 -1.293 -0.905 1.00 81.62 113 PRO A N 1
ATOM 863 C CA . PRO A 1 113 ? -8.807 -1.458 0.257 1.00 81.62 113 PRO A CA 1
ATOM 864 C C . PRO A 1 113 ? -8.812 -2.878 0.853 1.00 81.62 113 PRO A C 1
ATOM 866 O O . PRO A 1 113 ? -7.911 -3.234 1.609 1.00 81.62 113 PRO A O 1
ATOM 869 N N . GLY A 1 114 ? -9.821 -3.696 0.529 1.00 84.88 114 GLY A N 1
ATOM 870 C CA . GLY A 1 114 ? -9.948 -5.082 0.992 1.00 84.88 114 GLY A CA 1
ATOM 871 C C . GLY A 1 114 ? -9.406 -6.143 0.030 1.00 84.88 114 GLY A C 1
ATOM 872 O O . GLY A 1 114 ? -9.394 -7.320 0.389 1.00 84.88 114 GLY A O 1
ATOM 873 N N . LYS A 1 115 ? -8.984 -5.765 -1.184 1.00 84.38 115 LYS A N 1
ATOM 874 C CA . LYS A 1 115 ? -8.468 -6.719 -2.173 1.00 84.38 115 LYS A CA 1
ATOM 875 C C . LYS A 1 115 ? -7.008 -7.057 -1.904 1.00 84.38 115 LYS A C 1
ATOM 877 O O . LYS A 1 115 ? -6.220 -6.237 -1.435 1.00 84.38 115 LYS A O 1
ATOM 882 N N . SER A 1 116 ? -6.639 -8.293 -2.212 1.00 87.25 116 SER A N 1
ATOM 883 C CA . SER A 1 116 ? -5.247 -8.724 -2.148 1.00 87.25 116 SER A CA 1
ATOM 884 C C . SER A 1 116 ? -4.410 -8.024 -3.225 1.00 87.25 116 SER A C 1
ATOM 886 O O . SER A 1 116 ? -4.915 -7.641 -4.279 1.00 87.25 116 SER A O 1
ATOM 888 N N . VAL A 1 117 ? -3.097 -7.907 -2.998 1.00 84.06 117 VAL A N 1
ATOM 889 C CA . VAL A 1 117 ? -2.159 -7.313 -3.976 1.00 84.06 117 VAL A CA 1
ATOM 890 C C . VAL A 1 117 ? -2.250 -8.005 -5.342 1.00 84.06 117 VAL A C 1
ATOM 892 O O . VAL A 1 117 ? -2.099 -7.358 -6.374 1.00 84.06 117 VAL A O 1
ATOM 895 N N . ARG A 1 118 ? -2.537 -9.313 -5.355 1.00 87.12 118 ARG A N 1
ATOM 896 C CA . ARG A 1 118 ? -2.712 -10.088 -6.585 1.00 87.12 118 ARG A CA 1
ATOM 897 C C . ARG A 1 118 ? -3.936 -9.633 -7.376 1.00 87.12 118 ARG A C 1
ATOM 899 O O . ARG A 1 118 ? -3.813 -9.367 -8.560 1.00 87.12 118 ARG A O 1
ATOM 906 N N . GLU A 1 119 ? -5.076 -9.469 -6.715 1.00 85.56 119 GLU A N 1
ATOM 907 C CA . GLU A 1 119 ? -6.307 -9.009 -7.368 1.00 85.56 119 GLU A CA 1
ATOM 908 C C . GLU A 1 119 ? -6.196 -7.561 -7.854 1.00 85.56 119 GLU A C 1
ATOM 910 O O . GLU A 1 119 ? -6.701 -7.232 -8.922 1.00 85.56 119 GLU A O 1
ATOM 915 N N . VAL A 1 120 ? -5.512 -6.694 -7.100 1.00 85.81 120 VAL A N 1
ATOM 916 C CA . VAL A 1 120 ? -5.216 -5.316 -7.529 1.00 85.81 120 VAL A CA 1
ATOM 917 C C . VAL A 1 120 ? -4.359 -5.317 -8.799 1.00 85.81 120 VAL A C 1
ATOM 919 O O . VAL A 1 120 ? -4.651 -4.572 -9.730 1.00 85.81 120 VAL A O 1
ATOM 922 N N . ASN A 1 121 ? -3.346 -6.184 -8.868 1.00 84.81 121 ASN A N 1
ATOM 923 C CA . ASN A 1 121 ? -2.495 -6.359 -10.048 1.00 84.81 121 ASN A CA 1
ATOM 924 C C . ASN A 1 121 ? -3.279 -6.917 -11.249 1.00 84.81 121 ASN A C 1
ATOM 926 O O . ASN A 1 121 ? -3.128 -6.425 -12.364 1.00 84.81 121 ASN A O 1
ATOM 930 N N . ASP A 1 122 ? -4.173 -7.882 -11.029 1.00 88.31 122 ASP A N 1
ATOM 931 C CA . ASP A 1 122 ? -5.021 -8.431 -12.093 1.00 88.31 122 ASP A CA 1
ATOM 932 C C . ASP A 1 122 ? -5.958 -7.359 -12.681 1.00 88.31 122 ASP A C 1
ATOM 934 O O . ASP A 1 122 ? -6.094 -7.253 -13.902 1.00 88.31 122 ASP A O 1
ATOM 938 N N . ILE A 1 123 ? -6.542 -6.506 -11.830 1.00 83.94 123 ILE A N 1
ATOM 939 C CA . ILE A 1 123 ? -7.361 -5.361 -12.260 1.00 83.94 123 ILE A CA 1
ATOM 940 C C . ILE A 1 123 ? -6.500 -4.351 -13.029 1.00 83.94 123 ILE A C 1
ATOM 942 O O . ILE A 1 123 ? -6.856 -3.964 -14.141 1.00 83.94 123 ILE A O 1
ATOM 946 N N . ALA A 1 124 ? -5.343 -3.964 -12.487 1.00 83.38 124 ALA A N 1
ATOM 947 C CA . ALA A 1 124 ? -4.440 -3.007 -13.123 1.00 83.38 124 ALA A CA 1
ATOM 948 C C . ALA A 1 124 ? -3.993 -3.485 -14.513 1.00 83.38 124 ALA A C 1
ATOM 950 O O . ALA A 1 124 ? -4.121 -2.757 -15.497 1.00 83.38 124 ALA A O 1
ATOM 951 N N . ASN A 1 125 ? -3.568 -4.746 -14.630 1.00 84.19 125 ASN A N 1
ATOM 952 C CA . ASN A 1 125 ? -3.174 -5.342 -15.905 1.00 84.19 125 ASN A CA 1
ATOM 953 C C . ASN A 1 125 ? -4.329 -5.397 -16.907 1.00 84.19 125 ASN A C 1
ATOM 955 O O . ASN A 1 125 ? -4.104 -5.151 -18.092 1.00 84.19 125 ASN A O 1
ATOM 959 N N . ALA A 1 126 ? -5.560 -5.667 -16.463 1.00 84.69 126 ALA A N 1
ATOM 960 C CA . ALA A 1 126 ? -6.729 -5.631 -17.339 1.00 84.69 126 ALA A CA 1
ATOM 961 C C . ALA A 1 126 ? -6.992 -4.219 -17.900 1.00 84.69 126 ALA A C 1
ATOM 963 O O . ALA A 1 126 ? -7.356 -4.078 -19.071 1.00 84.69 126 ALA A O 1
ATOM 964 N N . HIS A 1 127 ? -6.764 -3.172 -17.103 1.00 77.81 127 HIS A N 1
ATOM 965 C CA . HIS A 1 127 ? -6.879 -1.780 -17.548 1.00 77.81 127 HIS A CA 1
ATOM 966 C C . HIS A 1 127 ? -5.737 -1.366 -18.487 1.00 77.81 127 HIS A C 1
ATOM 968 O O . HIS A 1 127 ? -5.998 -0.817 -19.564 1.00 77.81 127 HIS A O 1
ATOM 974 N N . PHE A 1 128 ? -4.490 -1.710 -18.153 1.00 78.00 128 PHE A N 1
ATOM 975 C CA . PHE A 1 128 ? -3.329 -1.407 -18.993 1.00 78.00 128 PHE A CA 1
ATOM 976 C C . PHE A 1 128 ? -3.353 -2.148 -20.330 1.00 78.00 128 PHE A C 1
ATOM 978 O O . PHE A 1 128 ? -3.029 -1.553 -21.355 1.00 78.00 128 PHE A O 1
ATOM 985 N N . ALA A 1 129 ? -3.800 -3.407 -20.358 1.00 80.25 129 ALA A N 1
ATOM 986 C CA . ALA A 1 129 ? -3.952 -4.175 -21.596 1.00 80.25 129 ALA A CA 1
ATOM 987 C C . ALA A 1 129 ? -4.970 -3.544 -22.561 1.00 80.25 129 ALA A C 1
ATOM 989 O O . ALA A 1 129 ? -4.859 -3.705 -23.774 1.00 80.25 129 ALA A O 1
ATOM 990 N N . ARG A 1 130 ? -5.943 -2.789 -22.035 1.00 75.81 130 ARG A N 1
ATOM 991 C CA . ARG A 1 130 ? -6.917 -2.016 -22.821 1.00 75.81 130 ARG A CA 1
ATOM 992 C C . ARG A 1 130 ? -6.423 -0.610 -23.187 1.00 75.81 130 ARG A C 1
ATOM 994 O O . ARG A 1 130 ? -7.173 0.143 -23.802 1.00 75.81 130 ARG A O 1
ATOM 1001 N N . GLY A 1 131 ? -5.203 -0.231 -22.797 1.00 68.31 131 GLY A N 1
ATOM 1002 C CA . GLY A 1 131 ? -4.647 1.106 -23.024 1.00 68.31 131 GLY A CA 1
ATOM 1003 C C . GLY A 1 131 ? -5.376 2.220 -22.264 1.00 68.31 131 GLY A C 1
ATOM 1004 O O . GLY A 1 131 ? -5.274 3.385 -22.643 1.00 68.31 131 GLY A O 1
ATOM 1005 N N . ARG A 1 132 ? -6.142 1.881 -21.218 1.00 65.19 132 ARG A N 1
ATOM 1006 C CA . ARG A 1 132 ? -6.89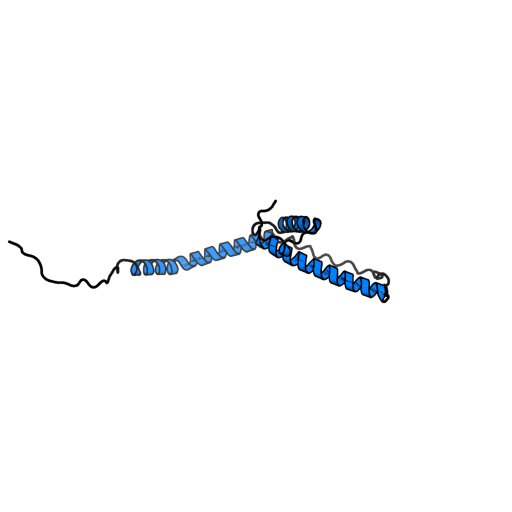7 2.843 -20.408 1.00 65.19 132 ARG A CA 1
ATOM 1007 C C . ARG A 1 132 ? -6.124 3.163 -19.138 1.00 65.19 132 ARG A C 1
ATOM 1009 O O . ARG A 1 132 ? -5.903 2.268 -18.331 1.00 65.19 132 ARG A O 1
ATOM 1016 N N . SER A 1 133 ? -5.793 4.438 -18.946 1.00 63.75 133 SER A N 1
ATOM 1017 C CA . SER A 1 133 ? -5.373 4.932 -17.638 1.00 63.75 133 SER A CA 1
ATOM 1018 C C . SER A 1 133 ? -6.577 5.280 -16.779 1.00 63.75 133 SER A C 1
ATOM 1020 O O . SER A 1 133 ? -7.479 5.993 -17.238 1.00 63.75 133 SER A O 1
ATOM 1022 N N . ILE A 1 134 ? -6.574 4.827 -15.539 1.00 62.91 134 ILE A N 1
ATOM 1023 C CA . ILE A 1 134 ? -7.687 4.986 -14.601 1.00 62.91 134 ILE A CA 1
ATOM 1024 C C . ILE A 1 134 ? -7.708 6.412 -14.035 1.00 62.91 134 ILE A C 1
ATOM 1026 O O . ILE A 1 134 ? -8.759 7.050 -14.025 1.00 62.91 134 ILE A O 1
ATOM 1030 N N . GLY A 1 135 ? -6.544 6.964 -13.689 1.00 55.34 135 GLY A N 1
ATOM 1031 C CA . GLY A 1 135 ? -6.382 8.262 -13.036 1.00 55.34 135 GLY A CA 1
ATOM 1032 C C . GLY A 1 135 ? -6.752 9.487 -13.877 1.00 55.34 135 GLY A C 1
ATOM 1033 O O . GLY A 1 135 ? -6.883 10.572 -13.322 1.00 55.34 135 GLY A O 1
ATOM 1034 N N . ILE A 1 136 ? -6.942 9.339 -15.197 1.00 51.78 136 ILE A N 1
ATOM 1035 C CA . ILE A 1 136 ? -7.272 10.459 -16.105 1.00 51.78 136 ILE A CA 1
ATOM 1036 C C . ILE A 1 136 ? -8.752 10.468 -16.523 1.00 51.78 136 ILE A C 1
ATOM 1038 O O . ILE A 1 136 ? -9.259 11.520 -16.902 1.00 51.78 136 ILE A O 1
ATOM 1042 N N . ASN A 1 137 ? -9.467 9.336 -16.462 1.00 51.78 137 ASN A N 1
ATOM 1043 C CA . ASN A 1 137 ? -10.770 9.213 -17.134 1.00 51.78 137 ASN A CA 1
ATOM 1044 C C . ASN A 1 137 ? -11.958 8.730 -16.290 1.00 51.78 137 ASN A C 1
ATOM 1046 O O . ASN A 1 137 ? -13.057 8.714 -16.836 1.00 51.78 137 ASN A O 1
ATOM 1050 N N . TYR A 1 138 ? -11.821 8.366 -15.010 1.00 51.09 138 TYR A N 1
ATOM 1051 C CA . TYR A 1 138 ? -12.994 7.943 -14.230 1.00 51.09 138 TYR A CA 1
ATOM 1052 C C . TYR A 1 138 ? -12.980 8.438 -12.783 1.00 51.09 138 TYR A C 1
ATOM 1054 O O . TYR A 1 138 ? 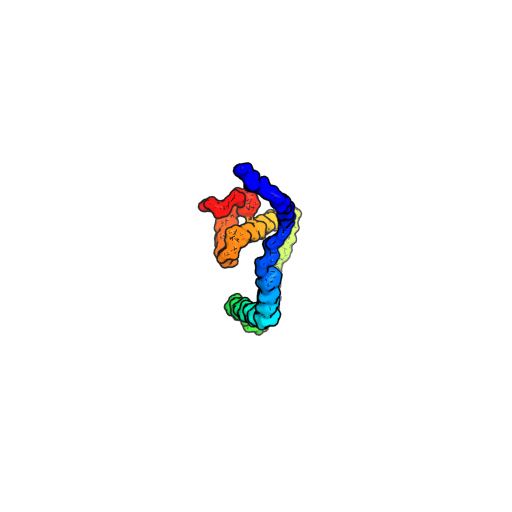-12.355 7.857 -11.903 1.00 51.09 138 TYR A O 1
ATOM 1062 N N . GLY A 1 139 ? -13.780 9.474 -12.531 1.00 44.78 139 GLY A N 1
ATOM 1063 C CA . GLY A 1 139 ? -14.466 9.631 -11.257 1.00 44.78 139 GLY A CA 1
ATOM 1064 C C . GLY A 1 139 ? -15.758 8.817 -11.274 1.00 44.78 139 GLY A C 1
ATOM 1065 O O . GLY A 1 139 ? -16.808 9.420 -11.399 1.00 44.78 139 GLY A O 1
ATOM 1066 N N . ASP A 1 140 ? -15.677 7.483 -11.235 1.00 45.72 140 ASP A N 1
ATOM 1067 C CA . ASP A 1 140 ? -16.726 6.585 -10.706 1.00 45.72 140 ASP A CA 1
ATOM 1068 C C . ASP A 1 140 ? -16.234 5.116 -10.754 1.00 45.72 140 ASP A C 1
ATOM 1070 O O . ASP A 1 140 ? -16.076 4.559 -11.843 1.00 45.72 140 ASP A O 1
ATOM 1074 N N . PRO A 1 141 ? -15.990 4.450 -9.612 1.00 51.84 141 PRO A N 1
ATOM 1075 C CA . PRO A 1 141 ? -15.600 3.037 -9.559 1.00 51.84 141 PRO A CA 1
ATOM 1076 C C . PRO A 1 141 ? -16.738 2.040 -9.888 1.00 51.84 141 PRO A C 1
ATOM 1078 O O . PRO A 1 141 ? -16.548 0.834 -9.730 1.00 51.84 141 PRO A O 1
ATOM 1081 N N . SER A 1 142 ? -17.910 2.513 -10.329 1.00 50.56 142 SER A N 1
ATOM 1082 C CA . SER A 1 142 ? -19.122 1.701 -10.542 1.00 50.56 142 SER A CA 1
ATOM 1083 C C . SER A 1 142 ? -19.392 1.293 -11.999 1.00 50.56 142 SER A C 1
ATOM 1085 O O . SER A 1 142 ? -20.392 0.624 -12.263 1.00 50.56 142 SER A O 1
ATOM 1087 N N . ALA A 1 143 ? -18.558 1.694 -12.962 1.00 41.97 143 ALA A N 1
ATOM 1088 C CA . ALA A 1 143 ? -18.788 1.368 -14.371 1.00 41.97 143 ALA A CA 1
ATOM 1089 C C . ALA A 1 143 ? -18.215 -0.022 -14.749 1.00 41.97 143 ALA A C 1
ATOM 1091 O O . ALA A 1 143 ? -17.061 -0.297 -14.411 1.00 41.97 143 ALA A O 1
ATOM 1092 N N . PRO A 1 144 ? -19.000 -0.887 -15.429 1.00 50.03 144 PRO A N 1
ATOM 1093 C CA . PRO A 1 144 ? -18.629 -2.268 -15.770 1.00 50.03 144 PRO A CA 1
ATOM 1094 C C . PRO A 1 144 ? -17.522 -2.403 -16.832 1.00 50.03 144 PRO A C 1
ATOM 1096 O O . PRO A 1 144 ? -17.368 -1.498 -17.687 1.00 50.03 144 PRO A O 1
#

Solvent-accessible surface area (backbone atoms only — not comparable to full-atom values): 9194 Å² total; per-residue (Å²): 137,85,89,86,77,84,85,78,89,78,73,88,81,76,95,80,74,60,65,73,58,53,51,50,52,52,51,52,48,46,70,72,43,48,64,55,54,52,49,52,50,48,52,51,52,51,50,52,49,50,54,53,55,71,67,44,73,79,76,73,76,86,68,79,76,77,78,82,67,87,73,77,70,76,78,82,76,80,64,50,75,69,55,41,52,52,49,52,51,50,51,53,49,51,48,53,53,47,58,52,51,55,51,28,50,55,49,49,46,69,77,39,75,86,58,51,74,67,58,48,48,55,52,48,50,57,35,53,76,68,74,47,65,52,81,83,73,60,100,58,97,82,71,134

Foldseek 3Di:
DDDDDDDDDDDDDDPPPCPVVVVVVVVVCCVVCVVVVVVVVVVVVVVVVVVVVVPPDPDPDPDPPPDDDPPPPDPDPPQDPVSVVVVVVVVVVVVVVVVLLVVQLVVLCVVCVPDDPVVSVVVSVVCVVVVHRPVPDDPPPPDD

Secondary structure (DSSP, 8-state):
-----------S----SSHHHHHHHHHHHHHHHHHHHHHHH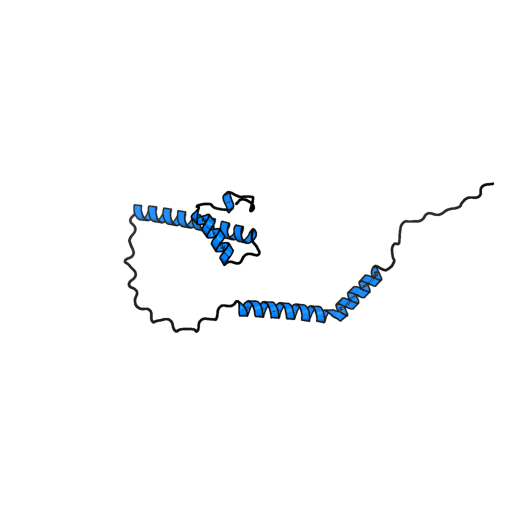HHHHHHHHHHHHHTSPPPPP-PPPPP-----PPP-----HHHHHHHHHHHHHHHHHHHHHHHHHHHHHHH-TTS-HHHHHHHHHHHHHTT--HHHH-S-TT--